Protein AF-A0A4Q7ZQJ0-F1 (afdb_monomer)

Foldseek 3Di:
DAPPDDPVNLVVLVVQLVQQQDPVRPQHGPVPRDRCPPSNVVSQVNCVSNVNHPDDDDPPPDPPPDDDD

Structure (mmCIF, N/CA/C/O backbone):
data_AF-A0A4Q7ZQJ0-F1
#
_entry.id   AF-A0A4Q7ZQJ0-F1
#
loop_
_atom_site.group_PDB
_atom_site.id
_atom_site.type_symbol
_atom_site.label_atom_id
_atom_site.label_alt_id
_atom_site.label_comp_id
_atom_site.label_asym_id
_atom_site.label_entity_id
_atom_site.label_seq_id
_atom_site.pdbx_PDB_ins_code
_atom_site.Cartn_x
_atom_site.Cartn_y
_atom_site.Cartn_z
_atom_site.occupancy
_atom_site.B_iso_or_equiv
_atom_site.auth_seq_id
_atom_site.auth_comp_id
_atom_site.auth_asym_id
_atom_site.auth_atom_id
_atom_site.pdbx_PDB_model_num
ATOM 1 N N . MET A 1 1 ? -17.963 2.852 9.089 1.00 47.00 1 MET A N 1
ATOM 2 C CA . MET A 1 1 ? -17.333 2.194 10.252 1.00 47.00 1 MET A CA 1
ATOM 3 C C . MET A 1 1 ? -15.843 2.433 10.127 1.00 47.00 1 MET A C 1
ATOM 5 O O . MET A 1 1 ? -15.232 1.856 9.239 1.00 47.00 1 MET A O 1
ATOM 9 N N . SER A 1 2 ? -15.303 3.367 10.904 1.00 54.34 2 SER A N 1
ATOM 10 C CA . SER A 1 2 ? -13.869 3.661 10.918 1.00 54.34 2 SER A CA 1
ATOM 11 C C . SER A 1 2 ? -13.171 2.516 11.640 1.00 54.34 2 SER A C 1
ATOM 13 O O . SER A 1 2 ? -13.564 2.180 12.752 1.00 54.34 2 SER A O 1
ATOM 15 N N . VAL A 1 3 ? -12.207 1.865 10.994 1.00 63.03 3 VAL A N 1
ATOM 16 C CA . VAL A 1 3 ? -11.422 0.813 11.648 1.00 63.03 3 VAL A CA 1
ATOM 17 C C . VAL A 1 3 ? -10.502 1.496 12.655 1.00 63.03 3 VAL A C 1
ATOM 19 O O . VAL A 1 3 ? -9.696 2.339 12.259 1.00 63.03 3 VAL A O 1
ATOM 22 N N . ASP A 1 4 ? -10.632 1.163 13.941 1.00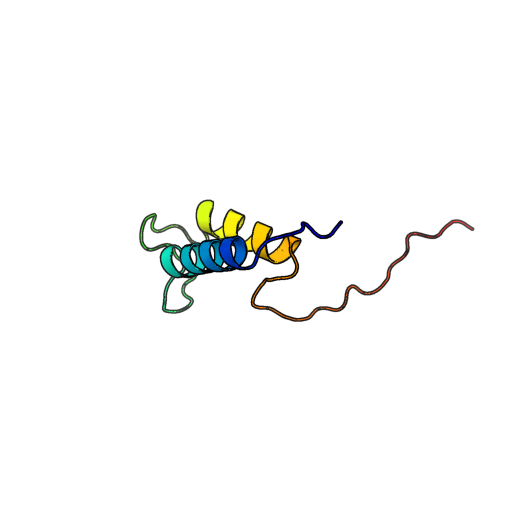 67.31 4 ASP A N 1
ATOM 23 C CA . ASP A 1 4 ? -9.715 1.617 14.987 1.00 67.31 4 ASP A CA 1
ATOM 24 C C . ASP A 1 4 ? -8.309 1.064 14.704 1.00 67.31 4 ASP A C 1
ATOM 26 O O . ASP A 1 4 ? -7.966 -0.060 15.066 1.00 67.31 4 ASP A O 1
ATOM 30 N N . MET A 1 5 ? -7.503 1.848 13.987 1.00 83.00 5 MET A N 1
ATOM 31 C CA . MET A 1 5 ? -6.117 1.537 13.651 1.00 83.00 5 MET A CA 1
ATOM 32 C C . MET A 1 5 ? -5.184 2.270 14.610 1.00 83.00 5 MET A C 1
ATOM 34 O O . MET A 1 5 ? -5.277 3.490 14.779 1.00 83.00 5 MET A O 1
ATOM 38 N N . T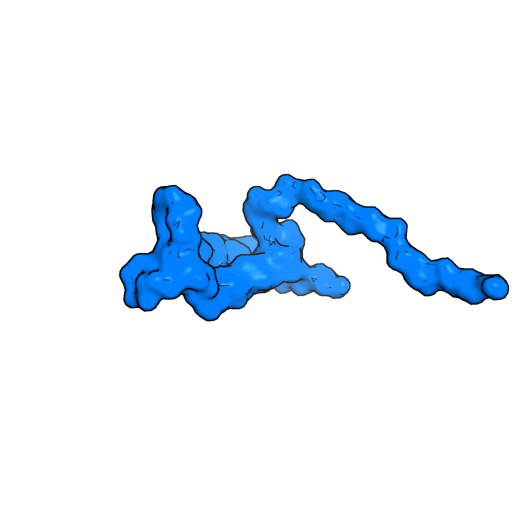HR A 1 6 ? -4.269 1.525 15.225 1.00 86.62 6 THR A N 1
ATOM 39 C CA . THR A 1 6 ? -3.245 2.092 16.104 1.00 86.62 6 THR A CA 1
ATOM 40 C C . THR A 1 6 ? -2.189 2.842 15.293 1.00 86.62 6 THR A C 1
ATOM 42 O O . THR A 1 6 ? -1.983 2.5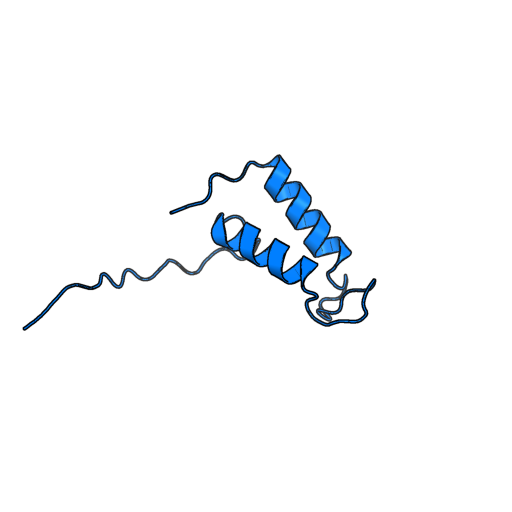84 1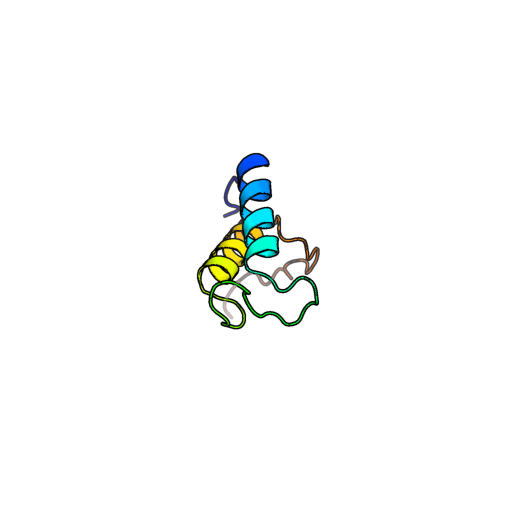4.105 1.00 86.62 6 THR A O 1
ATOM 45 N N . ASP A 1 7 ? -1.498 3.783 15.939 1.00 83.56 7 ASP A N 1
ATOM 46 C CA . ASP A 1 7 ? -0.431 4.548 15.284 1.00 83.56 7 ASP A CA 1
ATOM 47 C C . ASP A 1 7 ? 0.735 3.648 14.840 1.00 83.56 7 ASP A C 1
ATOM 49 O O . ASP A 1 7 ? 1.276 3.828 13.752 1.00 83.56 7 ASP A O 1
ATOM 53 N N . GLU A 1 8 ? 1.043 2.611 15.625 1.00 87.88 8 GLU A N 1
ATOM 54 C CA . GLU A 1 8 ? 2.055 1.600 15.297 1.00 87.88 8 GLU A CA 1
ATOM 55 C C . GLU A 1 8 ? 1.689 0.814 14.028 1.00 87.88 8 GLU A C 1
ATOM 57 O O . GLU A 1 8 ? 2.519 0.629 13.135 1.00 87.88 8 GLU A O 1
ATOM 62 N N . GLU A 1 9 ? 0.422 0.414 13.891 1.00 88.75 9 GLU A N 1
ATOM 63 C CA . GLU A 1 9 ? -0.047 -0.306 12.708 1.00 88.75 9 GLU A CA 1
ATOM 64 C C . GLU A 1 9 ? -0.056 0.601 11.468 1.00 88.75 9 GLU A C 1
ATOM 66 O O . GLU A 1 9 ? 0.358 0.192 10.380 1.00 88.75 9 GLU A O 1
ATOM 71 N N . ALA A 1 10 ? -0.443 1.869 11.636 1.00 87.62 10 ALA A N 1
ATOM 72 C CA . ALA A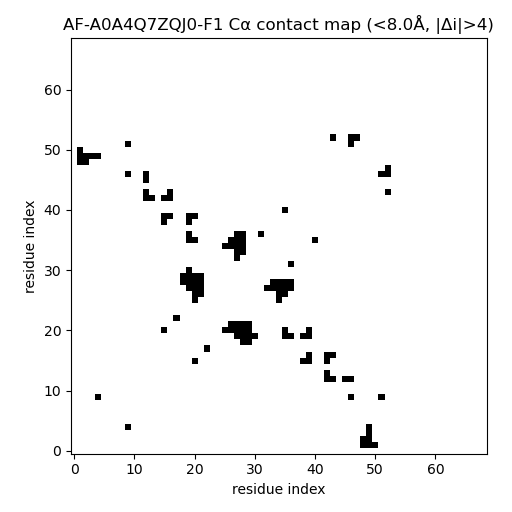 1 10 ? -0.372 2.863 10.572 1.00 87.62 10 ALA A CA 1
ATOM 73 C C . ALA A 1 10 ? 1.078 3.146 10.139 1.00 87.62 10 ALA A C 1
ATOM 75 O O . ALA A 1 10 ? 1.343 3.281 8.942 1.00 87.62 10 ALA A O 1
ATOM 76 N N . ALA A 1 11 ? 2.023 3.220 11.081 1.00 89.38 11 ALA A N 1
ATOM 77 C CA . ALA A 1 11 ? 3.444 3.395 10.792 1.00 89.38 11 ALA A CA 1
ATOM 78 C C . ALA A 1 11 ? 3.985 2.221 9.967 1.00 89.38 11 ALA A C 1
ATOM 80 O O . ALA A 1 11 ? 4.548 2.440 8.893 1.00 89.38 11 ALA A O 1
ATOM 81 N N . ARG A 1 12 ? 3.692 0.986 10.388 1.00 89.19 12 ARG A N 1
ATOM 82 C CA . ARG A 1 12 ? 4.104 -0.227 9.674 1.00 89.19 12 ARG A CA 1
ATOM 83 C C . ARG A 1 12 ? 3.574 -0.273 8.241 1.00 89.19 12 ARG A C 1
ATOM 85 O O . ARG A 1 12 ? 4.298 -0.618 7.312 1.00 89.19 12 ARG A O 1
ATOM 92 N N . LEU A 1 13 ? 2.305 0.081 8.030 1.00 88.50 13 LEU A N 1
ATOM 93 C CA . LEU A 1 13 ? 1.716 0.093 6.686 1.00 88.50 13 LEU A CA 1
ATOM 94 C C . LEU A 1 13 ? 2.327 1.183 5.795 1.00 88.50 13 LEU A C 1
ATOM 96 O O . LEU A 1 13 ? 2.479 0.971 4.594 1.00 88.50 13 LEU A O 1
ATOM 100 N N . ARG A 1 14 ? 2.726 2.331 6.357 1.00 86.62 14 ARG A N 1
ATOM 101 C CA . ARG A 1 14 ? 3.455 3.365 5.603 1.00 86.62 14 ARG A CA 1
ATOM 102 C C . ARG A 1 14 ? 4.839 2.887 5.177 1.00 86.62 14 ARG A C 1
ATOM 104 O O . ARG A 1 14 ? 5.232 3.171 4.050 1.00 86.62 14 ARG A O 1
ATOM 111 N N . GLU A 1 15 ? 5.548 2.143 6.022 1.00 88.44 15 GLU A N 1
ATOM 112 C CA . GLU A 1 15 ? 6.824 1.523 5.642 1.00 88.44 15 GLU A CA 1
ATOM 113 C C . GLU A 1 15 ? 6.639 0.559 4.468 1.00 88.44 15 GLU A C 1
ATOM 115 O O . GLU A 1 15 ? 7.380 0.642 3.493 1.00 88.44 15 GLU A O 1
ATOM 120 N N . VAL A 1 16 ? 5.578 -0.257 4.487 1.00 88.19 16 VAL A N 1
ATOM 121 C CA . VAL A 1 16 ? 5.216 -1.130 3.356 1.00 88.19 16 VAL A CA 1
ATOM 122 C C . VAL A 1 16 ? 4.963 -0.322 2.079 1.00 88.19 16 VAL A C 1
ATOM 124 O O . VAL A 1 16 ? 5.401 -0.724 1.003 1.00 88.19 16 VAL A O 1
ATOM 127 N N . LEU A 1 17 ? 4.293 0.833 2.165 1.00 85.00 17 LEU A N 1
ATOM 128 C CA . LEU A 1 17 ? 4.086 1.701 1.001 1.00 85.00 17 LEU A CA 1
ATOM 129 C C . LEU A 1 17 ? 5.389 2.291 0.452 1.00 85.00 17 LEU A C 1
ATOM 131 O O . LEU A 1 17 ? 5.484 2.485 -0.759 1.00 85.00 17 LEU A O 1
ATOM 135 N N . ILE A 1 18 ? 6.362 2.589 1.315 1.00 83.31 18 ILE A N 1
ATOM 136 C CA . ILE A 1 18 ? 7.678 3.112 0.924 1.00 83.31 18 ILE A CA 1
ATOM 137 C C . ILE A 1 18 ? 8.523 2.002 0.299 1.00 83.31 18 ILE A C 1
ATOM 139 O O . ILE A 1 18 ? 9.116 2.209 -0.754 1.00 83.31 18 ILE A O 1
ATOM 143 N N . GLU A 1 19 ? 8.539 0.820 0.912 1.00 85.00 19 GLU A N 1
ATOM 144 C CA . GLU A 1 19 ? 9.274 -0.347 0.428 1.00 85.00 19 GLU A CA 1
ATOM 145 C C . GLU A 1 19 ? 8.712 -0.824 -0.918 1.00 85.00 19 GLU A C 1
ATOM 147 O O . GLU A 1 19 ? 9.428 -0.945 -1.910 1.00 85.00 19 GLU A O 1
ATOM 152 N N . HIS A 1 20 ? 7.399 -1.022 -1.011 1.00 85.31 20 HIS A N 1
ATOM 153 C CA . HIS A 1 20 ? 6.769 -1.509 -2.236 1.00 85.31 20 HIS A CA 1
ATOM 154 C C . HIS A 1 20 ? 6.430 -0.404 -3.245 1.00 85.31 20 HIS A C 1
ATOM 156 O O . HIS A 1 20 ? 5.989 -0.705 -4.357 1.00 85.31 20 HIS A O 1
ATOM 162 N N . GLY A 1 21 ? 6.620 0.862 -2.883 1.00 77.12 21 GLY A N 1
ATOM 163 C CA . GLY A 1 21 ? 6.496 2.007 -3.773 1.00 77.12 21 GLY A CA 1
ATOM 164 C C . GLY A 1 21 ? 7.825 2.325 -4.451 1.00 77.12 21 GLY A C 1
ATOM 165 O O . GLY A 1 21 ? 8.903 2.116 -3.904 1.00 77.12 21 GLY A O 1
ATOM 166 N N . SER A 1 22 ? 7.776 2.862 -5.668 1.00 64.44 22 SER A N 1
ATOM 167 C CA . SER A 1 22 ? 8.980 3.452 -6.251 1.00 64.44 22 SER A CA 1
ATOM 168 C C . SER A 1 22 ? 9.254 4.791 -5.568 1.00 64.44 22 SER A C 1
ATOM 170 O O . SER A 1 22 ? 8.390 5.670 -5.587 1.00 64.44 22 SER A O 1
ATOM 172 N N . VAL A 1 23 ? 10.476 4.972 -5.055 1.00 57.59 23 VAL A N 1
ATOM 173 C CA . VAL A 1 23 ? 11.000 6.226 -4.467 1.00 57.59 23 VAL A CA 1
ATOM 174 C C . VAL A 1 23 ? 10.813 7.436 -5.404 1.00 57.59 23 VAL A C 1
ATOM 176 O O . VAL A 1 23 ? 10.769 8.575 -4.953 1.00 57.59 23 VAL A O 1
ATOM 179 N N . PHE A 1 24 ? 10.634 7.198 -6.707 1.00 54.22 24 PHE A N 1
ATOM 180 C CA . PHE A 1 24 ? 10.503 8.226 -7.742 1.00 54.22 24 PHE A CA 1
ATOM 181 C C . PHE A 1 24 ? 9.086 8.379 -8.316 1.00 54.22 24 PHE A C 1
ATOM 183 O O . PHE A 1 24 ? 8.917 8.918 -9.406 1.00 54.22 24 PHE A O 1
ATOM 190 N N . GLY A 1 25 ? 8.049 7.883 -7.634 1.00 54.06 25 GLY A N 1
ATOM 191 C CA . GLY A 1 25 ? 6.664 8.060 -8.092 1.00 54.06 25 GLY A CA 1
ATOM 192 C C . GLY A 1 25 ? 6.286 7.229 -9.325 1.00 54.06 25 GLY A C 1
ATOM 193 O O . GLY A 1 25 ? 5.160 7.327 -9.804 1.00 54.06 25 GLY A O 1
ATOM 194 N N . ALA A 1 26 ? 7.171 6.345 -9.803 1.00 58.09 26 ALA A N 1
ATOM 195 C CA . ALA A 1 26 ? 6.901 5.462 -10.942 1.00 58.09 26 ALA A CA 1
ATOM 196 C C . ALA A 1 26 ? 5.841 4.380 -10.645 1.00 58.09 26 ALA A C 1
ATOM 198 O O . ALA A 1 26 ? 5.488 3.600 -11.525 1.00 58.09 26 ALA A O 1
ATOM 199 N N . GLY A 1 27 ? 5.352 4.288 -9.403 1.00 65.69 27 GLY A N 1
ATOM 200 C CA . GLY A 1 27 ? 4.307 3.344 -9.003 1.00 65.69 27 GLY A CA 1
ATOM 201 C C . GLY A 1 27 ? 4.706 1.866 -9.074 1.00 65.69 27 GLY A C 1
ATOM 202 O O . GLY A 1 27 ? 3.860 1.027 -8.789 1.00 65.69 27 GLY A O 1
ATOM 203 N N . MET A 1 28 ? 5.952 1.534 -9.432 1.00 75.31 28 MET A N 1
ATOM 204 C CA . MET A 1 28 ? 6.444 0.159 -9.566 1.00 75.31 28 MET A CA 1
ATOM 205 C C . MET A 1 28 ? 7.176 -0.322 -8.317 1.00 75.31 28 MET A C 1
ATOM 207 O O . MET A 1 28 ? 8.102 0.329 -7.836 1.00 75.31 28 MET A O 1
ATOM 211 N N . CYS A 1 29 ? 6.779 -1.495 -7.833 1.00 84.44 29 CYS A N 1
ATOM 212 C CA . CYS A 1 29 ? 7.447 -2.180 -6.739 1.00 84.44 29 CYS A CA 1
ATOM 213 C C . CYS A 1 29 ? 8.813 -2.695 -7.191 1.00 84.44 29 CYS A C 1
ATOM 215 O O . CYS A 1 29 ? 8.910 -3.405 -8.190 1.00 84.44 29 CYS A O 1
ATOM 217 N N . HIS A 1 30 ? 9.865 -2.382 -6.437 1.00 78.12 30 HIS A N 1
ATOM 218 C CA . HIS A 1 30 ? 11.224 -2.796 -6.779 1.00 78.12 30 HIS A CA 1
ATOM 219 C C . HIS A 1 30 ? 11.495 -4.287 -6.498 1.00 78.12 30 HIS A C 1
ATOM 221 O O . HIS A 1 30 ? 12.416 -4.854 -7.078 1.00 78.12 30 HIS A O 1
ATOM 227 N N . HIS A 1 31 ? 10.676 -4.937 -5.661 1.00 79.88 31 HIS A N 1
ATOM 228 C CA . HIS A 1 31 ? 10.763 -6.379 -5.402 1.00 79.88 31 HIS A CA 1
ATOM 229 C C . HIS A 1 31 ? 10.133 -7.219 -6.515 1.00 79.88 31 HIS A C 1
ATOM 231 O O . HIS A 1 31 ? 10.689 -8.234 -6.922 1.00 79.88 31 HIS A O 1
ATOM 237 N N . CYS A 1 32 ? 8.957 -6.809 -6.996 1.00 86.44 32 CYS A N 1
ATOM 238 C CA . CYS A 1 32 ? 8.153 -7.614 -7.919 1.00 86.44 32 CYS A CA 1
ATOM 239 C C . CYS A 1 32 ? 8.150 -7.072 -9.356 1.00 86.44 32 CYS A C 1
ATOM 241 O O . CYS A 1 32 ? 7.660 -7.745 -10.255 1.00 86.44 32 CYS A O 1
ATOM 243 N N . GLY A 1 33 ? 8.613 -5.838 -9.579 1.00 82.75 33 GLY A N 1
ATOM 244 C CA . GLY A 1 33 ? 8.522 -5.139 -10.869 1.00 82.75 33 GLY A CA 1
ATOM 245 C C . GLY A 1 33 ? 7.099 -4.727 -11.269 1.00 82.75 33 GLY A C 1
ATOM 246 O O . GLY A 1 33 ? 6.896 -4.176 -12.347 1.00 82.75 33 GLY A O 1
ATOM 247 N N . VAL A 1 34 ? 6.104 -4.988 -10.418 1.00 84.19 34 VAL A N 1
ATOM 248 C CA . VAL A 1 34 ? 4.686 -4.734 -10.697 1.00 84.19 34 VAL A CA 1
ATOM 249 C C . VAL A 1 34 ? 4.299 -3.332 -10.241 1.00 84.19 34 VAL A C 1
ATOM 251 O O . VAL A 1 34 ? 4.606 -2.921 -9.117 1.00 84.19 34 VAL A O 1
ATOM 254 N N . ALA A 1 35 ? 3.581 -2.612 -11.103 1.00 83.00 35 ALA A N 1
ATOM 255 C CA . ALA A 1 35 ? 2.939 -1.358 -10.739 1.00 83.00 35 ALA A CA 1
ATOM 256 C C . ALA A 1 35 ? 1.836 -1.612 -9.703 1.00 83.00 35 ALA A C 1
ATOM 258 O O . ALA A 1 35 ? 0.904 -2.358 -9.989 1.00 83.00 35 ALA A O 1
ATOM 259 N N . ARG A 1 36 ? 1.940 -0.996 -8.517 1.00 80.12 36 ARG A N 1
ATOM 260 C CA . ARG A 1 36 ? 1.015 -1.185 -7.385 1.00 80.12 36 ARG A CA 1
ATOM 261 C C . ARG A 1 36 ? 0.760 -2.669 -7.097 1.00 80.12 36 ARG A C 1
ATOM 263 O O . ARG A 1 36 ? -0.346 -3.169 -7.274 1.00 80.12 36 ARG A O 1
ATOM 270 N N . CYS A 1 37 ? 1.808 -3.381 -6.682 1.00 88.12 37 CYS A N 1
ATOM 271 C CA . CYS A 1 37 ? 1.680 -4.784 -6.281 1.00 88.12 37 CYS A CA 1
ATOM 272 C C . CYS A 1 37 ? 0.623 -4.978 -5.177 1.00 88.12 37 CYS A C 1
ATOM 274 O O . CYS A 1 37 ? 0.307 -4.040 -4.443 1.00 88.12 37 CYS A O 1
ATOM 276 N N . GLU A 1 38 ? 0.106 -6.201 -5.040 1.00 89.75 38 GLU A N 1
ATOM 277 C CA . GLU A 1 38 ? -0.957 -6.535 -4.080 1.00 89.75 38 GLU A CA 1
ATOM 278 C C . GLU A 1 38 ? -0.636 -6.051 -2.659 1.00 89.75 38 GLU A C 1
ATOM 280 O O . GLU A 1 38 ? -1.465 -5.392 -2.040 1.00 89.75 38 GLU A O 1
ATOM 285 N N . THR A 1 39 ? 0.594 -6.263 -2.179 1.00 88.88 39 THR A N 1
ATOM 286 C CA . THR A 1 39 ? 1.038 -5.804 -0.854 1.00 88.88 39 THR A CA 1
ATOM 287 C C . THR A 1 39 ? 0.904 -4.290 -0.681 1.00 88.88 39 THR A C 1
ATOM 289 O O . THR A 1 39 ? 0.446 -3.818 0.359 1.00 88.88 39 THR A O 1
ATOM 292 N N . TRP A 1 40 ? 1.257 -3.522 -1.715 1.00 88.81 40 TRP A N 1
ATOM 293 C CA . TRP A 1 40 ? 1.121 -2.068 -1.711 1.00 88.81 40 TRP A CA 1
ATOM 294 C C . TRP A 1 40 ? -0.353 -1.648 -1.700 1.00 88.81 40 TRP A C 1
ATOM 296 O O . TRP A 1 40 ? -0.737 -0.791 -0.909 1.00 88.81 40 TRP A O 1
ATOM 306 N N . VAL A 1 41 ? -1.186 -2.272 -2.542 1.00 88.25 41 VAL A N 1
ATOM 307 C CA . VAL A 1 41 ? -2.627 -1.970 -2.634 1.00 88.25 41 VAL A CA 1
ATOM 308 C C . VAL A 1 41 ? -3.324 -2.269 -1.312 1.00 88.25 41 VAL A C 1
ATOM 310 O O . VAL A 1 41 ? -4.024 -1.412 -0.788 1.00 88.25 41 VAL A O 1
ATOM 313 N N . VAL A 1 42 ? -3.055 -3.431 -0.716 1.00 89.88 42 VAL A N 1
ATOM 314 C CA . VAL A 1 42 ? -3.616 -3.818 0.584 1.00 89.88 42 VAL A CA 1
ATOM 315 C C . VAL A 1 42 ? -3.198 -2.838 1.681 1.00 89.88 42 VAL A C 1
ATOM 317 O O . VAL A 1 42 ? -4.027 -2.459 2.509 1.00 89.88 42 VAL A O 1
ATOM 320 N N . ALA A 1 43 ? -1.934 -2.405 1.702 1.00 89.00 43 ALA A N 1
ATOM 321 C CA . ALA A 1 43 ? -1.473 -1.429 2.684 1.00 89.00 43 ALA A CA 1
ATOM 322 C C . ALA A 1 43 ? -2.140 -0.059 2.498 1.00 89.00 43 ALA A C 1
ATOM 324 O O . ALA A 1 43 ? -2.551 0.566 3.479 1.00 89.00 43 ALA A O 1
ATOM 325 N N . TYR A 1 44 ? -2.303 0.376 1.247 1.00 87.25 44 TYR A N 1
ATOM 326 C CA . TYR A 1 44 ? -2.976 1.624 0.905 1.00 87.25 44 TYR A CA 1
ATOM 327 C C . TYR A 1 44 ? -4.455 1.589 1.304 1.00 87.25 44 TYR A C 1
ATOM 329 O O . TYR A 1 44 ? -4.911 2.493 2.001 1.00 87.25 44 TYR A O 1
ATOM 337 N N . ASP A 1 45 ? -5.180 0.528 0.942 1.00 87.12 45 ASP A N 1
ATOM 338 C CA . ASP A 1 45 ? -6.601 0.367 1.262 1.00 87.12 45 ASP A CA 1
ATOM 339 C C . ASP A 1 45 ? -6.841 0.305 2.770 1.00 87.12 45 ASP A C 1
ATOM 341 O O . ASP A 1 45 ? -7.787 0.911 3.269 1.00 87.12 45 ASP A O 1
ATOM 345 N N . ARG A 1 46 ? -5.964 -0.363 3.531 1.00 87.81 46 ARG A N 1
ATOM 346 C CA . ARG A 1 46 ? -6.060 -0.390 4.999 1.00 87.81 46 ARG A CA 1
ATOM 347 C C . ARG A 1 46 ? -5.864 0.994 5.613 1.00 87.81 46 ARG A C 1
ATOM 349 O O . ARG A 1 46 ? -6.629 1.378 6.495 1.00 87.81 46 ARG A O 1
ATOM 356 N N . LEU A 1 47 ? -4.875 1.752 5.140 1.00 86.12 47 LEU A N 1
ATOM 357 C CA . LEU A 1 47 ? -4.650 3.127 5.591 1.00 86.12 47 LEU A CA 1
ATOM 358 C C . LEU A 1 47 ? -5.808 4.054 5.195 1.00 86.12 47 LEU A C 1
ATOM 360 O O . LEU A 1 47 ? -6.211 4.895 5.998 1.00 86.12 47 LEU A O 1
ATOM 364 N N . ALA A 1 48 ? -6.363 3.890 3.994 1.00 84.81 48 ALA A N 1
ATOM 365 C CA . ALA A 1 48 ? -7.510 4.655 3.513 1.00 84.81 48 ALA A CA 1
ATOM 366 C C . ALA A 1 48 ? -8.787 4.331 4.306 1.00 84.81 48 ALA A C 1
ATOM 368 O O . ALA A 1 48 ? -9.481 5.243 4.750 1.00 84.81 48 ALA A O 1
ATOM 369 N N . ALA A 1 49 ? -9.061 3.050 4.571 1.00 84.44 49 ALA A N 1
ATOM 370 C CA . ALA A 1 49 ? -10.202 2.603 5.372 1.00 84.44 49 ALA A CA 1
ATOM 371 C C . ALA A 1 49 ? -10.140 3.095 6.829 1.00 84.44 49 ALA A C 1
ATOM 373 O O . ALA A 1 49 ? -11.175 3.328 7.454 1.00 84.44 49 ALA A O 1
ATOM 374 N N . ALA A 1 50 ? -8.932 3.287 7.363 1.00 83.44 50 ALA A N 1
ATOM 375 C CA . ALA A 1 50 ? -8.705 3.890 8.675 1.00 83.44 50 ALA A CA 1
ATOM 376 C C . ALA A 1 50 ? -8.731 5.433 8.665 1.00 83.44 50 ALA A C 1
ATOM 378 O O . ALA A 1 50 ? -8.583 6.050 9.718 1.00 83.44 50 ALA A O 1
ATOM 379 N N . GLY A 1 51 ? -8.874 6.075 7.498 1.00 82.31 51 GLY A N 1
ATOM 380 C CA . GLY A 1 51 ? -8.792 7.533 7.362 1.00 82.31 51 GLY A CA 1
ATOM 381 C C . GLY A 1 51 ? -7.400 8.101 7.675 1.00 82.31 51 GLY A C 1
ATOM 382 O O . GLY A 1 51 ? -7.277 9.248 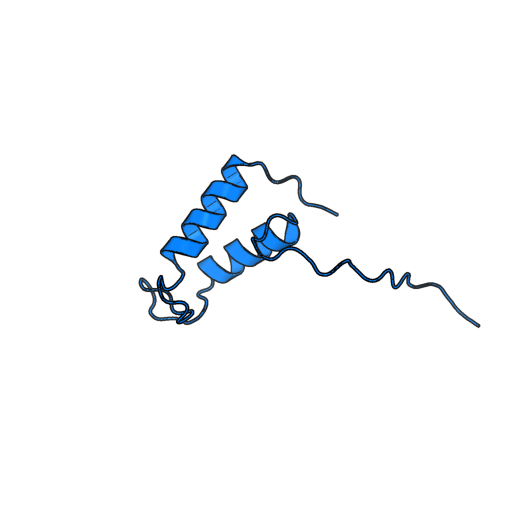8.086 1.00 82.31 51 GLY A O 1
ATOM 383 N N . ARG A 1 52 ? -6.343 7.290 7.532 1.00 73.94 52 ARG A N 1
ATOM 384 C CA . ARG A 1 52 ? -4.943 7.624 7.866 1.00 73.94 52 ARG A CA 1
ATOM 385 C C . ARG A 1 52 ? -4.032 7.706 6.634 1.00 73.94 52 ARG A C 1
ATOM 387 O O . ARG A 1 52 ? -2.807 7.775 6.782 1.00 73.94 52 ARG A O 1
ATOM 394 N N . SER A 1 53 ? -4.598 7.674 5.427 1.00 64.38 53 SER A N 1
ATOM 395 C CA . SER A 1 53 ? -3.864 7.864 4.173 1.00 64.38 53 SER A CA 1
ATOM 396 C C . SER A 1 53 ? -3.290 9.283 4.082 1.00 64.38 53 SER A C 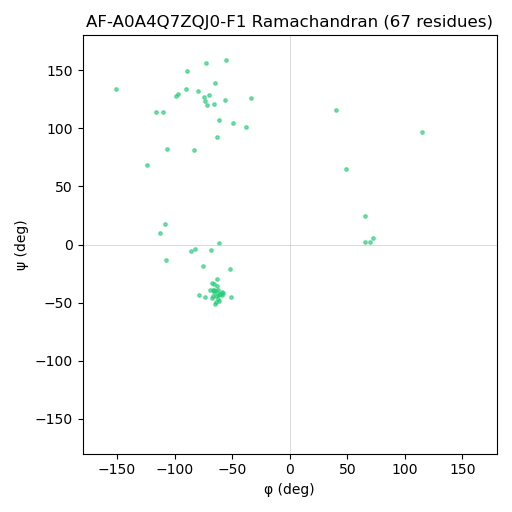1
ATOM 398 O O . SER A 1 53 ? -3.989 10.243 4.381 1.00 64.38 53 SER A O 1
ATOM 400 N N . MET A 1 54 ? -2.050 9.431 3.594 1.00 59.12 54 MET A N 1
ATOM 401 C CA . MET A 1 54 ? -1.354 10.725 3.392 1.00 59.12 54 MET A CA 1
ATOM 402 C C . MET A 1 54 ? -2.044 11.686 2.393 1.00 59.12 54 MET A C 1
ATOM 404 O O . MET A 1 54 ? -1.525 12.765 2.123 1.00 59.12 54 MET A O 1
ATOM 408 N N . VAL A 1 55 ? -3.194 11.303 1.833 1.00 48.38 55 VAL A N 1
ATOM 409 C CA . VAL A 1 55 ? -4.048 12.141 0.984 1.00 48.38 55 VAL A CA 1
ATOM 410 C C . VAL A 1 55 ? -5.280 12.532 1.799 1.00 48.38 55 VAL A C 1
ATOM 412 O O . VAL A 1 55 ? -6.331 11.906 1.729 1.00 48.38 55 VAL A O 1
ATOM 415 N N . GLU A 1 56 ? -5.121 13.554 2.622 1.00 44.97 56 GLU A N 1
ATOM 416 C CA . GLU A 1 56 ? -6.213 14.391 3.124 1.00 44.97 56 GLU A CA 1
ATOM 417 C C . GLU A 1 56 ? -6.542 15.380 1.977 1.00 44.97 56 GLU A C 1
ATOM 419 O O . GLU A 1 56 ? -5.623 15.907 1.362 1.00 44.97 56 GLU A O 1
ATOM 424 N N . SER A 1 57 ? -7.752 15.678 1.501 1.00 44.94 57 SER A N 1
ATOM 425 C CA . SER A 1 57 ? -9.135 15.474 1.917 1.00 44.94 57 SER A CA 1
ATOM 426 C C . SER A 1 57 ? -10.003 15.391 0.652 1.00 44.94 57 SER A C 1
ATOM 428 O O . SER A 1 57 ? -9.937 16.291 -0.184 1.00 44.94 57 SER A O 1
ATOM 430 N N . TYR A 1 58 ? -10.903 14.419 0.546 1.00 38.91 58 TYR A N 1
ATOM 431 C CA . TYR A 1 58 ? -12.224 14.731 -0.001 1.00 38.91 58 TYR A CA 1
ATOM 432 C C . TYR A 1 58 ? -13.185 14.618 1.175 1.00 38.91 58 TYR A C 1
ATOM 434 O O . TYR A 1 58 ? -13.326 13.515 1.709 1.00 38.91 58 TYR A O 1
ATOM 442 N N . PRO A 1 59 ? -13.815 15.716 1.638 1.00 45.75 59 PRO A N 1
ATOM 443 C CA . PRO A 1 59 ? -14.952 15.562 2.521 1.00 45.75 59 PRO A CA 1
ATOM 444 C C . PRO A 1 59 ? -15.954 14.692 1.771 1.00 45.75 59 PRO A C 1
ATOM 446 O O . PRO A 1 59 ? -16.313 14.984 0.628 1.00 45.75 59 PRO A O 1
ATOM 449 N N . LEU A 1 60 ? -16.336 13.584 2.404 1.00 50.25 60 LEU A N 1
ATOM 450 C CA . LEU A 1 60 ? -17.495 12.801 2.019 1.00 50.25 60 LEU A CA 1
ATOM 451 C C . LEU A 1 60 ? -18.646 13.795 1.865 1.00 50.25 60 LEU A C 1
ATOM 453 O O . LEU A 1 60 ? -19.143 14.328 2.856 1.00 50.25 60 LEU A O 1
ATOM 457 N N . ALA A 1 61 ? -19.006 14.102 0.620 1.00 49.16 61 ALA A N 1
ATOM 458 C CA . ALA A 1 61 ? -20.267 14.746 0.340 1.00 49.16 61 ALA A CA 1
ATOM 459 C C . ALA A 1 61 ? -21.329 13.768 0.828 1.00 49.16 61 ALA A C 1
ATOM 461 O O . ALA A 1 61 ? -21.519 12.691 0.257 1.00 49.16 61 ALA A O 1
ATOM 462 N N . ASP A 1 62 ? -21.930 14.147 1.947 1.00 51.66 62 ASP A N 1
ATOM 463 C CA . ASP A 1 62 ? -23.203 13.670 2.439 1.00 51.66 62 ASP A CA 1
ATOM 464 C C . ASP A 1 62 ? -24.152 13.470 1.250 1.00 51.66 62 ASP A C 1
ATOM 466 O O . ASP A 1 62 ? -24.668 14.416 0.660 1.00 51.66 62 ASP A O 1
ATOM 470 N N . THR A 1 63 ? -24.302 12.222 0.824 1.00 52.28 63 THR A N 1
ATOM 471 C CA . THR A 1 63 ? -25.424 11.801 -0.011 1.00 52.28 63 THR A CA 1
ATOM 472 C C . THR A 1 63 ? -26.088 10.660 0.730 1.00 52.28 63 THR A C 1
ATOM 474 O O . THR A 1 63 ? -26.008 9.485 0.382 1.00 52.28 63 THR A O 1
ATOM 477 N N . THR A 1 64 ? -26.689 11.051 1.850 1.00 56.50 64 THR A N 1
ATOM 478 C CA . THR A 1 64 ? -27.7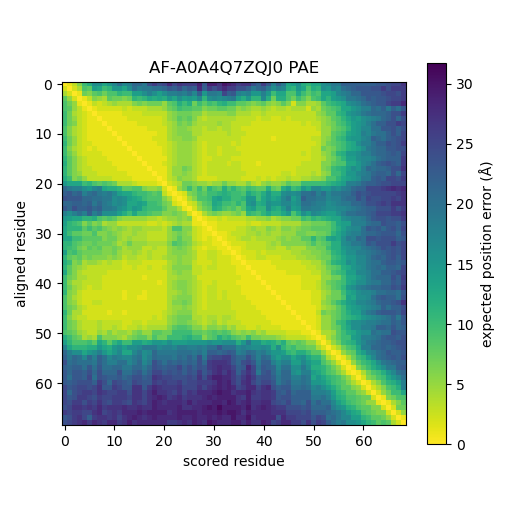78 10.342 2.512 1.00 56.50 64 THR A CA 1
ATOM 479 C C . THR A 1 64 ? -28.681 9.651 1.473 1.00 56.50 64 THR A C 1
ATOM 481 O O . THR A 1 64 ? -29.176 10.326 0.567 1.00 56.50 64 THR A O 1
ATOM 484 N N . PRO A 1 65 ? -28.939 8.331 1.562 1.00 59.72 65 PRO A N 1
ATOM 485 C CA . PRO A 1 65 ? -29.977 7.697 0.766 1.00 59.72 65 PRO A CA 1
ATOM 486 C C . PRO A 1 65 ? -31.328 7.886 1.475 1.00 59.72 65 PRO A C 1
ATOM 488 O O . PRO A 1 65 ? -31.812 6.993 2.162 1.00 59.72 65 PRO A O 1
ATOM 491 N N . GLU A 1 66 ? -31.947 9.051 1.308 1.00 49.47 66 GLU A N 1
ATOM 492 C CA . GLU A 1 66 ? -33.385 9.254 1.538 1.00 49.47 66 GLU A CA 1
ATOM 493 C C . GLU A 1 66 ? -33.972 9.636 0.173 1.00 49.47 66 GLU A C 1
ATOM 495 O O . GLU A 1 66 ? -33.557 10.607 -0.440 1.00 49.47 66 GLU A O 1
ATOM 500 N N . GLY A 1 67 ? -34.832 8.855 -0.471 1.00 49.66 67 GLY A N 1
ATOM 501 C CA . GLY A 1 67 ? -36.082 8.353 0.069 1.00 49.66 67 GLY A CA 1
ATOM 502 C C . GLY A 1 67 ? -37.217 8.969 -0.755 1.00 49.66 67 GLY A C 1
ATOM 503 O O . GLY A 1 67 ? -37.600 10.105 -0.531 1.00 49.66 67 GLY A O 1
ATOM 504 N N . ASN A 1 68 ? -37.694 8.208 -1.740 1.00 50.12 68 ASN A N 1
ATOM 505 C CA . ASN A 1 68 ? -39.079 8.113 -2.214 1.00 50.12 68 ASN A CA 1
ATOM 506 C C . ASN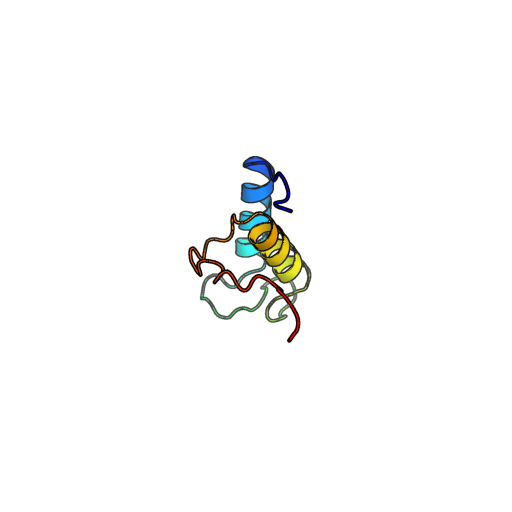 A 1 68 ? -39.951 9.393 -2.318 1.00 50.12 68 ASN A C 1
ATOM 508 O O . ASN A 1 68 ? -40.428 9.922 -1.313 1.00 50.12 68 ASN A O 1
ATOM 512 N N . ARG A 1 69 ? -40.346 9.744 -3.549 1.00 55.53 69 ARG A N 1
ATOM 513 C CA . ARG A 1 69 ? -41.704 10.228 -3.845 1.00 55.53 69 ARG A CA 1
ATOM 514 C C . ARG A 1 69 ? -42.140 9.808 -5.244 1.00 55.53 69 ARG A C 1
ATOM 516 O O . ARG A 1 69 ? -41.298 9.898 -6.162 1.00 55.53 69 ARG A O 1
#

Organism: NCBI:txid349313

Radius of gyration: 15.64 Å; Cα contacts (8 Å, |Δi|>4): 62; chains: 1; bounding box: 53×23×27 Å

Mean predicted aligned error: 11.26 Å

Secondary structure (DSSP, 8-state):
------HHHHHHHHHHHHHHS-TTS--B-TTT--BT-HHHHHHHHHHHHTT-SS---------------

pLDDT: mean 72.96, std 16.16, range [38.91, 89.88]

Sequence (69 aa):
MSVDMTDEEAARLREVLIEHGSVFGAGMCHHCGVARCETWVVAYDRLAAAGRSMVESYPLADTTPEGNR

Solvent-accessible surface area (backbone atoms only — not comparable to full-atom values): 4305 Å² total; per-residue (Å²): 130,73,51,91,69,52,70,69,58,53,49,54,34,50,50,45,40,55,63,36,29,31,95,78,73,73,40,28,11,79,88,76,69,34,67,60,34,68,72,29,48,53,33,49,52,52,30,46,54,44,73,66,40,95,74,80,79,77,79,79,74,84,72,76,92,74,80,88,134